Protein AF-A0A7J4IA52-F1 (afdb_monomer_lite)

Foldseek 3Di:
DDDDDPDDDPPPPDDFPQDFADPVLLVVVLVVVVVVVDDPVVSVVLSVLQVVLCVQCVSGDDPVSNVVVLVVVPVVDDLVSSLVSLVSNLVSVVSVVGPVSVVVDRDDDPDPDDPDQDPVNVVVVLVVLVPDPCVVVVVVVVVD

Sequence (144 aa):
MNSCGAEAPRAFQDCPPSVAITQQQLEEFLSLREIEGSCNDWIKGIQRYLLRYLTYVDWKADREKTIQYLTLERGKCNISTYRKKVLQIRKFLMYCGYQWVQGIKPPQEPEIIIKHISPEAIQKTLQIVSLSKESVRYNALILL

Structure (mmCIF, N/CA/C/O backbone):
data_AF-A0A7J4IA52-F1
#
_entry.id   AF-A0A7J4IA52-F1
#
loop_
_atom_site.group_PDB
_atom_site.id
_atom_site.type_symbol
_atom_site.label_atom_id
_atom_site.label_alt_id
_atom_site.label_comp_id
_atom_site.label_asym_id
_atom_site.label_entity_id
_atom_site.label_seq_id
_atom_site.pdbx_PDB_ins_code
_atom_site.Cartn_x
_atom_site.Cartn_y
_atom_site.Cartn_z
_atom_site.occupancy
_atom_site.B_iso_or_equiv
_atom_site.auth_seq_id
_atom_site.auth_comp_id
_atom_site.auth_asym_id
_atom_site.auth_atom_id
_atom_site.pdbx_PDB_model_num
ATOM 1 N N . MET A 1 1 ? 8.694 -43.225 33.820 1.00 39.25 1 MET A N 1
ATOM 2 C CA . MET A 1 1 ? 9.463 -42.280 32.989 1.00 39.25 1 MET A CA 1
ATOM 3 C C . MET A 1 1 ? 8.571 -41.805 31.849 1.00 39.25 1 MET A C 1
ATOM 5 O O . MET A 1 1 ? 8.195 -42.605 31.011 1.00 39.25 1 MET A O 1
ATOM 9 N N . ASN A 1 2 ? 8.198 -40.529 31.943 1.00 42.84 2 ASN A N 1
ATOM 10 C CA . ASN A 1 2 ? 7.726 -39.564 30.943 1.00 42.84 2 ASN A CA 1
ATOM 11 C C . ASN A 1 2 ? 6.550 -39.897 30.004 1.00 42.84 2 ASN A C 1
ATOM 13 O O . ASN A 1 2 ? 6.679 -40.548 28.974 1.00 42.84 2 ASN A O 1
ATOM 17 N N . SER A 1 3 ? 5.425 -39.272 30.359 1.00 43.06 3 SER A N 1
ATOM 18 C CA . SER A 1 3 ? 4.269 -38.908 29.543 1.00 43.06 3 SER A CA 1
ATOM 19 C C . SER A 1 3 ? 4.652 -38.093 28.300 1.00 43.06 3 SER A C 1
ATOM 21 O O . SER A 1 3 ? 5.299 -37.052 28.418 1.00 43.06 3 SER A O 1
ATOM 23 N N . CYS A 1 4 ? 4.181 -38.509 27.124 1.00 44.28 4 CYS A N 1
ATOM 24 C CA . CYS A 1 4 ? 4.207 -37.698 25.909 1.00 44.28 4 CYS A CA 1
ATOM 25 C C . CYS A 1 4 ? 2.872 -36.944 25.806 1.00 44.28 4 CYS A C 1
ATOM 27 O O . CYS A 1 4 ? 1.894 -37.446 25.255 1.00 44.28 4 CYS A O 1
ATOM 29 N N . GLY A 1 5 ? 2.806 -35.772 26.438 1.00 45.25 5 GLY A N 1
ATOM 30 C CA . GLY A 1 5 ? 1.699 -34.839 26.267 1.00 45.25 5 GLY A CA 1
ATOM 31 C C . GLY A 1 5 ? 1.852 -34.117 24.935 1.00 45.25 5 GLY A C 1
ATOM 32 O O . GLY A 1 5 ? 2.655 -33.196 24.823 1.00 45.25 5 GLY A O 1
ATOM 33 N N . ALA A 1 6 ? 1.098 -34.537 23.922 1.00 49.41 6 ALA A N 1
ATOM 34 C CA . ALA A 1 6 ? 0.892 -33.734 22.727 1.00 49.41 6 ALA A CA 1
ATOM 35 C C . ALA A 1 6 ? -0.132 -32.637 23.062 1.00 49.41 6 ALA A C 1
ATOM 37 O O . ALA A 1 6 ? -1.339 -32.839 22.933 1.00 49.41 6 ALA A O 1
ATOM 38 N N . GLU A 1 7 ? 0.341 -31.486 23.547 1.00 42.38 7 GLU A N 1
ATOM 39 C CA . GLU A 1 7 ? -0.477 -30.273 23.563 1.00 42.38 7 GLU A CA 1
ATOM 40 C C . GLU A 1 7 ? -0.779 -29.883 22.110 1.00 42.38 7 GLU A C 1
ATOM 42 O O . GLU A 1 7 ? 0.115 -29.547 21.331 1.00 42.38 7 GLU A O 1
ATOM 47 N N . ALA A 1 8 ? -2.056 -29.947 21.731 1.00 51.16 8 ALA A N 1
ATOM 48 C CA . ALA A 1 8 ? -2.539 -29.347 20.498 1.00 51.16 8 ALA A CA 1
ATOM 49 C C . ALA A 1 8 ? -2.190 -27.843 20.494 1.00 51.16 8 ALA A C 1
ATOM 51 O O . ALA A 1 8 ? -2.355 -27.188 21.530 1.00 51.16 8 ALA A O 1
ATOM 52 N N . PRO A 1 9 ? -1.740 -27.260 19.366 1.00 42.34 9 PRO A N 1
ATOM 53 C CA . PRO A 1 9 ? -1.533 -25.823 19.286 1.00 42.34 9 PRO A CA 1
ATOM 54 C C . PRO A 1 9 ? -2.866 -25.133 19.575 1.00 42.34 9 PRO A C 1
ATOM 56 O O . PRO A 1 9 ? -3.854 -25.331 18.865 1.00 42.34 9 PRO A O 1
ATOM 59 N N . ARG A 1 10 ? -2.887 -24.375 20.675 1.00 42.16 10 ARG A N 1
ATOM 60 C CA . ARG A 1 10 ? -4.046 -23.622 21.153 1.00 42.16 10 ARG A CA 1
ATOM 61 C C . ARG A 1 10 ? -4.628 -22.838 19.981 1.00 42.16 10 ARG A C 1
ATOM 63 O O . ARG A 1 10 ? -3.920 -22.065 19.339 1.00 42.16 10 ARG A O 1
ATOM 70 N N . ALA A 1 11 ? -5.909 -23.057 19.695 1.00 43.03 11 ALA A N 1
ATOM 71 C CA . ALA A 1 11 ? -6.660 -22.197 18.800 1.00 43.03 11 ALA A CA 1
ATOM 72 C C . ALA A 1 11 ? -6.566 -20.773 19.360 1.00 43.03 11 ALA A C 1
ATOM 74 O O . ALA A 1 11 ? -7.101 -20.489 20.430 1.00 43.03 11 ALA A O 1
ATOM 75 N N . PHE A 1 12 ? -5.816 -19.911 18.676 1.00 43.44 12 PHE A N 1
ATOM 76 C CA . PHE A 1 12 ? -5.674 -18.510 19.044 1.00 43.44 12 PHE A CA 1
ATOM 77 C C . PHE A 1 12 ? -7.030 -17.827 18.849 1.00 43.44 12 PHE A C 1
ATOM 79 O O . PHE A 1 12 ? -7.395 -17.410 17.750 1.00 43.44 12 PHE A O 1
ATOM 86 N N . GLN A 1 13 ? -7.808 -17.763 19.928 1.00 53.12 13 GLN A N 1
ATOM 87 C CA . GLN A 1 13 ? -8.862 -16.773 20.096 1.00 53.12 13 GLN A CA 1
ATOM 88 C C . GLN A 1 13 ? -8.196 -15.407 20.281 1.00 53.12 13 GLN A C 1
ATOM 90 O O . GLN A 1 13 ? -8.089 -14.907 21.395 1.00 53.12 13 GLN A O 1
ATOM 95 N N . ASP A 1 14 ? -7.744 -14.800 1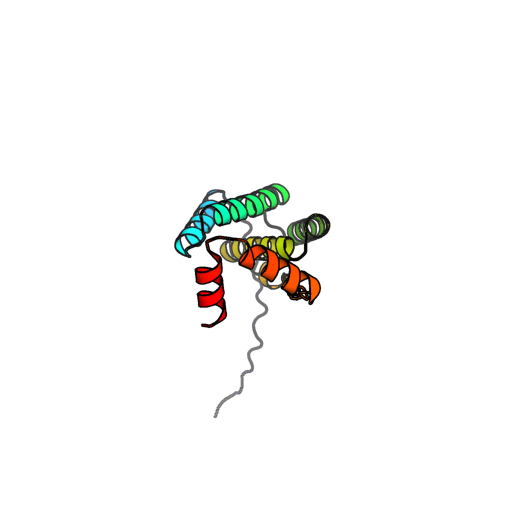9.188 1.00 47.41 14 ASP A N 1
ATOM 96 C CA . ASP A 1 14 ? -7.347 -13.396 19.203 1.00 47.41 14 ASP A CA 1
ATOM 97 C C . ASP A 1 14 ? -8.567 -12.567 18.801 1.00 47.41 14 ASP A C 1
ATOM 99 O O . ASP A 1 14 ? -8.868 -12.381 17.617 1.00 47.41 14 ASP A O 1
ATOM 103 N N . CYS A 1 15 ? -9.306 -12.087 19.805 1.00 44.44 15 CYS A N 1
ATOM 104 C CA . CYS A 1 15 ? -10.215 -10.963 19.609 1.00 44.44 15 CYS A CA 1
ATOM 105 C C . CYS A 1 15 ? -9.428 -9.836 18.918 1.00 44.44 15 CYS A C 1
ATOM 107 O O . CYS A 1 15 ? -8.361 -9.458 19.410 1.00 44.44 15 CYS A O 1
ATOM 109 N N . PRO A 1 16 ? -9.905 -9.298 17.782 1.00 56.59 16 PRO A N 1
ATOM 110 C CA . PRO A 1 16 ? -9.202 -8.220 17.104 1.00 56.59 16 PRO A CA 1
ATOM 111 C C . PRO A 1 16 ? -9.127 -6.999 18.031 1.00 56.59 16 PRO A C 1
ATOM 113 O O . PRO A 1 16 ? -10.055 -6.779 18.817 1.00 56.59 16 PRO A O 1
ATOM 116 N N . PRO A 1 17 ? -8.072 -6.169 17.940 1.00 56.50 17 PRO A N 1
ATOM 117 C CA . PRO A 1 17 ? -8.079 -4.881 18.614 1.00 56.50 17 PRO A CA 1
ATOM 118 C C . PRO A 1 17 ? -9.301 -4.102 18.111 1.00 56.50 17 PRO A C 1
ATOM 120 O O . PRO A 1 17 ? -9.375 -3.728 16.942 1.00 56.50 17 PRO A O 1
ATOM 123 N N . SER A 1 18 ? -10.286 -3.873 18.985 1.00 55.22 18 SER A N 1
ATOM 124 C CA . SER A 1 18 ? -11.517 -3.132 18.657 1.00 55.22 18 SER A CA 1
ATOM 125 C C . SER A 1 18 ? -11.268 -1.619 18.512 1.00 55.22 18 SER A C 1
ATOM 127 O O . SER A 1 18 ? -12.206 -0.818 18.468 1.00 55.22 18 SER A O 1
ATOM 129 N N . VAL A 1 19 ? -10.000 -1.216 18.489 1.00 74.44 19 VAL A N 1
ATOM 130 C CA . VAL A 1 19 ? -9.557 0.169 18.510 1.00 74.44 19 VAL A CA 1
ATOM 131 C C . VAL A 1 19 ? -9.486 0.669 17.073 1.00 74.44 19 VAL A C 1
ATOM 133 O O . VAL A 1 19 ? -8.961 -0.005 16.188 1.00 74.44 19 VAL A O 1
ATOM 136 N N . ALA A 1 20 ? -10.060 1.848 16.837 1.00 86.81 20 ALA A N 1
ATOM 137 C CA . ALA A 1 20 ? -9.919 2.533 15.562 1.00 86.81 20 ALA A CA 1
ATOM 138 C C . ALA A 1 20 ? -8.436 2.825 15.296 1.00 86.81 20 ALA A C 1
ATOM 140 O O . ALA A 1 20 ? -7.700 3.207 16.206 1.00 86.81 20 ALA A O 1
ATOM 141 N N . ILE A 1 21 ? -8.016 2.662 14.046 1.00 92.81 21 ILE A N 1
ATOM 142 C CA . ILE A 1 21 ? -6.673 3.037 13.615 1.00 92.81 21 ILE A CA 1
ATOM 143 C C . ILE A 1 21 ? -6.557 4.557 13.737 1.00 92.81 21 ILE A C 1
ATOM 145 O O . ILE A 1 21 ? -7.475 5.282 13.351 1.00 92.81 21 ILE A O 1
ATOM 149 N N . THR A 1 22 ? -5.442 5.048 14.268 1.00 94.19 22 T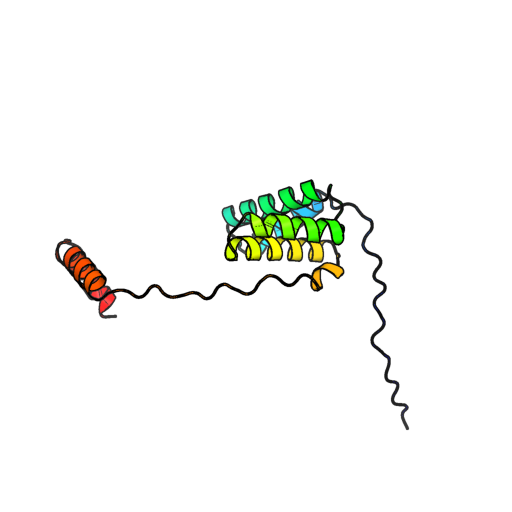HR A N 1
ATOM 150 C CA . THR A 1 22 ? -5.210 6.487 14.439 1.00 94.19 22 THR A CA 1
ATOM 151 C C . THR A 1 22 ? -4.267 7.040 13.375 1.00 94.19 22 THR A C 1
ATOM 153 O O . THR A 1 22 ? -3.448 6.324 12.796 1.00 94.19 22 THR A O 1
ATOM 156 N N . GLN A 1 23 ? -4.353 8.351 13.142 1.00 94.19 23 GLN A N 1
ATOM 157 C CA . GLN A 1 23 ? -3.406 9.075 12.290 1.00 94.19 23 GLN A CA 1
ATOM 158 C C . GLN A 1 23 ? -1.961 8.916 12.795 1.00 94.19 23 GLN A C 1
ATOM 160 O O . GLN A 1 23 ? -1.050 8.718 11.998 1.00 94.19 23 GLN A O 1
ATOM 165 N N . GLN A 1 24 ? -1.767 8.907 14.116 1.00 94.81 24 GLN A N 1
ATOM 166 C CA . GLN A 1 24 ? -0.461 8.699 14.737 1.00 94.81 24 GLN A CA 1
ATOM 167 C C . GLN A 1 24 ? 0.141 7.333 14.372 1.00 94.81 24 GLN A C 1
ATOM 169 O O . GLN A 1 24 ? 1.304 7.267 13.992 1.00 94.81 24 GLN A O 1
ATOM 174 N N . GLN A 1 25 ? -0.646 6.250 14.395 1.00 94.81 25 GLN A N 1
ATOM 175 C CA . GLN A 1 25 ? -0.157 4.922 13.993 1.00 94.81 25 GLN A CA 1
ATOM 176 C C . GLN A 1 25 ? 0.293 4.885 12.526 1.00 94.81 25 GLN A C 1
ATOM 178 O O . GLN A 1 25 ? 1.240 4.178 12.180 1.00 94.81 25 GLN A O 1
ATOM 183 N N . LEU A 1 26 ? -0.386 5.632 11.648 1.00 96.25 26 LEU A N 1
ATOM 184 C CA . LEU A 1 26 ? 0.028 5.775 10.254 1.00 96.25 26 LEU A CA 1
ATOM 185 C C . LEU A 1 26 ? 1.364 6.519 10.145 1.00 96.25 26 LEU A C 1
ATOM 187 O O . LEU A 1 26 ? 2.240 6.075 9.406 1.00 96.25 26 LEU A O 1
ATOM 191 N N . GLU A 1 27 ? 1.525 7.625 10.866 1.00 96.38 27 GLU A N 1
ATOM 192 C CA . GLU A 1 27 ? 2.757 8.421 10.868 1.00 96.38 27 GLU A CA 1
ATOM 193 C C . GLU A 1 27 ? 3.941 7.629 11.423 1.00 96.38 27 GLU A C 1
ATOM 195 O O . GLU A 1 27 ? 4.967 7.527 10.752 1.00 96.38 27 GLU A O 1
ATOM 200 N N . GLU A 1 28 ? 3.767 6.963 12.567 1.00 96.31 28 GLU A N 1
ATOM 201 C CA . GLU A 1 28 ? 4.781 6.087 13.162 1.00 96.31 28 GLU A CA 1
ATOM 202 C C . GLU A 1 28 ? 5.200 4.975 12.191 1.00 96.31 28 GLU A C 1
ATOM 204 O O . GLU A 1 28 ? 6.392 4.730 11.985 1.00 96.31 28 GLU A O 1
ATOM 209 N N . PHE A 1 29 ? 4.238 4.340 11.513 1.00 96.00 29 PHE A N 1
ATOM 210 C CA . PHE A 1 29 ? 4.544 3.335 10.497 1.00 96.00 29 PHE A CA 1
ATOM 211 C C . PHE A 1 29 ? 5.339 3.905 9.314 1.00 96.00 29 PHE A C 1
ATOM 213 O O . PHE A 1 29 ? 6.235 3.233 8.797 1.00 96.00 29 PHE A O 1
ATOM 220 N N . LEU A 1 30 ? 5.019 5.117 8.853 1.00 95.62 30 LEU A N 1
ATOM 221 C CA . LEU A 1 30 ? 5.737 5.757 7.749 1.00 95.62 30 LEU A CA 1
ATOM 222 C C . LEU A 1 30 ? 7.166 6.135 8.155 1.00 95.62 30 LEU A C 1
ATOM 224 O O . LEU A 1 30 ? 8.083 5.882 7.374 1.00 95.62 30 LEU A O 1
ATOM 228 N N . SER A 1 31 ? 7.375 6.624 9.380 1.00 94.56 31 SER A N 1
ATOM 229 C CA . SER A 1 31 ? 8.714 6.882 9.927 1.00 94.56 31 SER A CA 1
ATOM 230 C C . SER A 1 31 ? 9.558 5.608 10.009 1.00 94.56 31 SER A C 1
ATOM 232 O O . SER A 1 31 ? 10.735 5.622 9.654 1.00 94.56 31 SER A O 1
ATOM 234 N N . LEU A 1 32 ? 8.962 4.467 10.378 1.00 93.75 32 LEU A N 1
ATOM 235 C CA . LEU A 1 32 ? 9.669 3.180 10.336 1.00 93.75 32 LEU A CA 1
ATOM 236 C C . LEU A 1 32 ? 10.125 2.819 8.913 1.00 93.75 32 LEU A C 1
ATOM 238 O O . LEU A 1 32 ? 11.229 2.313 8.730 1.00 93.75 32 LEU A O 1
ATOM 242 N N . ARG A 1 33 ? 9.309 3.104 7.889 1.00 91.62 33 ARG A N 1
ATOM 243 C CA . ARG A 1 33 ? 9.679 2.855 6.480 1.00 91.62 33 ARG A CA 1
ATOM 244 C C . ARG A 1 33 ? 10.779 3.781 5.979 1.00 91.62 33 ARG A C 1
ATOM 246 O O . ARG A 1 33 ? 11.558 3.370 5.120 1.00 91.62 33 ARG A O 1
ATOM 253 N N . GLU A 1 34 ? 10.835 4.997 6.501 1.00 91.81 34 GLU A N 1
ATOM 254 C CA . GLU A 1 34 ? 11.911 5.946 6.227 1.00 91.81 34 GLU A CA 1
ATOM 255 C C . GLU A 1 34 ? 13.252 5.435 6.763 1.00 91.81 34 GLU A C 1
ATOM 257 O O . GLU A 1 34 ? 14.232 5.385 6.021 1.00 91.81 34 GLU A O 1
ATOM 262 N N . ILE A 1 35 ? 13.268 4.932 8.001 1.00 91.88 35 ILE A N 1
ATOM 263 C CA . ILE A 1 35 ? 14.468 4.360 8.638 1.00 91.88 35 ILE A CA 1
ATOM 264 C C . ILE A 1 35 ? 14.974 3.112 7.897 1.00 91.88 35 ILE A C 1
ATOM 266 O O . ILE A 1 35 ? 16.179 2.892 7.808 1.00 91.88 35 ILE A O 1
ATOM 270 N N . GLU A 1 36 ? 14.080 2.314 7.305 1.00 89.62 36 GLU A N 1
ATOM 271 C CA . GLU A 1 36 ? 14.445 1.162 6.463 1.00 89.62 36 GLU A CA 1
ATOM 272 C C . GLU A 1 36 ? 15.165 1.550 5.148 1.00 89.62 36 GLU A C 1
ATOM 274 O O . GLU A 1 36 ? 15.539 0.668 4.373 1.00 89.62 36 GLU A O 1
ATOM 279 N N . GLY A 1 37 ? 15.354 2.845 4.866 1.00 85.38 37 GLY A N 1
ATOM 280 C CA . GLY A 1 37 ? 16.069 3.331 3.683 1.00 85.38 37 GLY A CA 1
ATOM 281 C C . GLY A 1 37 ? 15.201 3.431 2.427 1.00 85.38 37 GLY A C 1
ATOM 282 O O . GLY A 1 37 ? 15.715 3.438 1.307 1.00 85.38 37 GLY A O 1
ATOM 283 N N . SER A 1 38 ? 13.876 3.498 2.582 1.00 86.62 38 SER A N 1
ATOM 284 C CA . SER A 1 38 ? 12.976 3.764 1.456 1.00 86.62 38 SER A CA 1
ATOM 285 C C . SER A 1 38 ? 13.146 5.194 0.944 1.00 86.62 38 SER A C 1
ATOM 287 O O . SER A 1 38 ? 13.234 6.130 1.729 1.00 86.62 38 SER A O 1
ATOM 289 N N . CYS A 1 39 ? 13.116 5.400 -0.376 1.00 90.81 39 CYS A N 1
ATOM 290 C CA . CYS A 1 39 ? 13.135 6.758 -0.920 1.00 90.81 39 CYS A CA 1
ATOM 291 C C . CYS A 1 39 ? 11.827 7.516 -0.615 1.00 90.81 39 CYS A C 1
ATOM 293 O O . CYS A 1 39 ? 10.742 6.928 -0.565 1.00 90.81 39 CYS A O 1
ATOM 295 N N . ASN A 1 40 ? 11.912 8.842 -0.483 1.00 91.88 40 ASN A N 1
ATOM 296 C CA . ASN A 1 40 ? 10.777 9.697 -0.107 1.00 91.88 40 ASN A CA 1
ATOM 297 C C . ASN A 1 40 ? 9.567 9.558 -1.042 1.00 91.88 40 ASN A C 1
ATOM 299 O O . ASN A 1 40 ? 8.421 9.559 -0.591 1.00 91.88 40 ASN A O 1
ATOM 303 N N . ASP A 1 41 ? 9.798 9.395 -2.345 1.00 94.00 41 ASP A N 1
ATOM 304 C CA . ASP A 1 41 ? 8.715 9.208 -3.316 1.00 94.00 41 ASP A CA 1
ATOM 305 C C . ASP A 1 41 ? 7.978 7.885 -3.113 1.00 94.00 41 ASP A C 1
ATOM 307 O O . ASP A 1 41 ? 6.753 7.808 -3.270 1.00 94.00 41 ASP A O 1
ATOM 311 N N . TRP A 1 42 ? 8.707 6.844 -2.707 1.00 93.62 42 TRP A N 1
ATOM 312 C CA . TRP A 1 42 ? 8.110 5.566 -2.362 1.00 93.62 42 TRP A CA 1
ATOM 313 C C . TRP A 1 42 ? 7.274 5.668 -1.086 1.00 93.62 42 TRP A C 1
ATOM 315 O O . TRP A 1 42 ? 6.137 5.193 -1.079 1.00 93.62 42 TRP A O 1
ATOM 325 N N . ILE A 1 43 ? 7.765 6.367 -0.060 1.00 95.44 43 ILE A N 1
ATOM 326 C CA . ILE A 1 43 ? 7.027 6.615 1.191 1.00 95.44 43 ILE A CA 1
ATOM 327 C C . ILE A 1 43 ? 5.729 7.380 0.913 1.00 95.44 43 ILE A C 1
ATOM 329 O O . ILE A 1 43 ? 4.657 6.948 1.339 1.00 95.44 43 ILE A O 1
ATOM 333 N N . LYS A 1 44 ? 5.776 8.441 0.098 1.00 95.75 44 LYS A N 1
ATOM 334 C CA . LYS A 1 44 ? 4.572 9.162 -0.364 1.00 95.75 44 LYS A CA 1
ATOM 335 C C . LYS A 1 44 ? 3.611 8.252 -1.135 1.00 95.75 44 LYS A C 1
ATOM 337 O O . LYS A 1 44 ? 2.391 8.410 -1.070 1.00 95.75 44 LYS A O 1
ATOM 342 N N . GLY A 1 45 ? 4.139 7.299 -1.902 1.00 95.50 45 GLY A N 1
ATOM 343 C CA . GLY A 1 45 ? 3.353 6.249 -2.551 1.00 95.50 45 GLY A CA 1
ATOM 344 C C . GLY A 1 45 ? 2.624 5.363 -1.540 1.00 95.50 45 GLY A C 1
ATOM 345 O O . GLY A 1 45 ? 1.409 5.188 -1.650 1.00 95.50 45 GLY A O 1
ATOM 346 N N . ILE A 1 46 ? 3.345 4.861 -0.535 1.00 96.12 46 ILE A N 1
ATOM 347 C CA . ILE A 1 46 ? 2.794 4.047 0.557 1.00 96.12 46 ILE A CA 1
ATOM 348 C C . ILE A 1 46 ? 1.706 4.820 1.302 1.00 96.12 46 ILE A C 1
ATOM 350 O O . ILE A 1 46 ? 0.596 4.309 1.440 1.00 96.12 46 ILE A O 1
ATOM 354 N N . GLN A 1 47 ? 1.984 6.059 1.712 1.00 97.38 47 GLN A N 1
ATOM 355 C CA . GLN A 1 47 ? 1.026 6.916 2.409 1.00 97.38 47 GLN A CA 1
ATOM 356 C C . GLN A 1 47 ? -0.272 7.067 1.611 1.00 97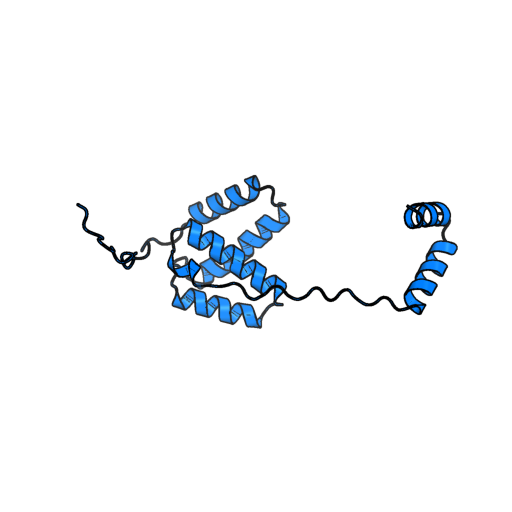.38 47 GLN A C 1
ATOM 358 O O . GLN A 1 47 ? -1.354 6.872 2.157 1.00 97.38 47 GLN A O 1
ATOM 363 N N . ARG A 1 48 ? -0.189 7.331 0.299 1.00 96.88 48 ARG A N 1
ATOM 364 C CA . ARG A 1 48 ? -1.380 7.413 -0.565 1.00 96.88 48 ARG A CA 1
ATOM 365 C C . ARG A 1 48 ? -2.159 6.100 -0.620 1.00 96.88 48 ARG A C 1
ATOM 367 O O . ARG A 1 48 ? -3.389 6.128 -0.616 1.00 96.88 48 ARG A O 1
ATOM 374 N N . TYR A 1 49 ? -1.476 4.956 -0.684 1.00 96.12 49 TYR A N 1
ATOM 375 C CA . TYR A 1 49 ? -2.141 3.649 -0.679 1.00 96.12 49 TYR A CA 1
ATOM 376 C C . TYR A 1 49 ? -2.863 3.379 0.640 1.00 96.12 49 TYR A C 1
ATOM 378 O O . TYR A 1 49 ? -4.005 2.918 0.615 1.00 96.12 49 TYR A O 1
ATOM 386 N N . LEU A 1 50 ? -2.210 3.683 1.764 1.00 97.69 50 LEU A N 1
ATOM 387 C CA . LEU A 1 50 ? -2.752 3.468 3.101 1.00 97.69 50 LEU A CA 1
ATOM 388 C C . LEU A 1 50 ? -3.896 4.427 3.409 1.00 97.69 50 LEU A C 1
ATOM 390 O O . LEU A 1 50 ? -4.941 3.960 3.838 1.00 97.69 50 LEU A O 1
ATOM 394 N N . LEU A 1 51 ? -3.762 5.723 3.115 1.00 97.81 51 LEU A N 1
ATOM 395 C CA . LEU A 1 51 ? -4.843 6.694 3.311 1.00 97.81 51 LEU A CA 1
ATOM 396 C C . LEU A 1 51 ? -6.087 6.308 2.517 1.00 97.81 51 LEU A C 1
ATOM 398 O O . LEU A 1 51 ? -7.173 6.253 3.074 1.00 97.81 51 LEU A O 1
ATOM 402 N N . ARG A 1 52 ? -5.936 5.955 1.236 1.00 97.25 52 ARG A N 1
ATOM 403 C CA . ARG A 1 52 ? -7.077 5.547 0.407 1.00 97.25 52 ARG A CA 1
ATOM 404 C C . ARG A 1 52 ? -7.776 4.297 0.944 1.00 97.25 52 ARG A C 1
ATOM 406 O O . ARG A 1 52 ? -8.998 4.206 0.872 1.00 97.25 52 ARG A O 1
ATOM 413 N N . TYR A 1 53 ? -7.006 3.352 1.478 1.00 97.62 53 TYR A N 1
ATOM 414 C CA . TYR A 1 53 ? -7.542 2.181 2.162 1.00 97.62 53 TYR A CA 1
ATOM 415 C C . TYR A 1 53 ? -8.250 2.561 3.473 1.00 97.62 53 TYR A C 1
ATOM 417 O O . TYR A 1 53 ? -9.386 2.151 3.687 1.00 97.62 53 TYR A O 1
ATOM 425 N N . LEU A 1 54 ? -7.617 3.372 4.322 1.00 96.81 54 LEU A N 1
ATOM 426 C CA . LEU A 1 54 ? -8.145 3.791 5.621 1.00 96.81 54 LEU A CA 1
ATOM 427 C C . LEU A 1 54 ? -9.421 4.613 5.489 1.00 96.81 54 LEU A C 1
ATOM 429 O O . LEU A 1 54 ? -10.368 4.374 6.229 1.00 96.81 54 LEU A O 1
ATOM 433 N N . THR A 1 55 ? -9.489 5.503 4.500 1.00 97.12 55 THR A N 1
ATOM 434 C CA . THR A 1 55 ? -10.719 6.214 4.145 1.00 97.12 55 THR A CA 1
ATOM 435 C C . THR A 1 55 ? -11.826 5.246 3.730 1.00 97.12 55 THR A C 1
ATOM 437 O O . THR A 1 55 ? -12.968 5.454 4.107 1.00 97.12 55 THR A O 1
ATOM 440 N N . TYR A 1 56 ? -11.512 4.177 2.992 1.00 97.25 56 TYR A N 1
ATOM 441 C CA . TYR A 1 56 ? -12.518 3.192 2.581 1.00 97.25 56 TYR A CA 1
ATOM 442 C C . TYR A 1 56 ? -13.062 2.363 3.754 1.00 97.25 56 TYR A C 1
ATOM 444 O O . TYR A 1 56 ? -14.238 2.011 3.767 1.00 97.25 56 TYR A O 1
ATOM 452 N N . VAL A 1 57 ? -12.217 2.032 4.735 1.00 95.56 57 VAL A N 1
ATOM 453 C CA . VAL A 1 57 ? -12.628 1.269 5.927 1.00 95.56 57 VAL A CA 1
ATOM 454 C C . VAL A 1 57 ? -13.039 2.161 7.101 1.00 95.56 57 VAL A C 1
ATOM 456 O O . VAL A 1 57 ? -13.183 1.667 8.215 1.00 95.56 57 VAL A O 1
ATOM 459 N N . ASP A 1 58 ? -13.220 3.466 6.883 1.00 95.69 58 ASP A N 1
ATOM 460 C CA . ASP A 1 58 ? -13.576 4.445 7.920 1.00 95.69 58 ASP A CA 1
ATOM 461 C C . ASP A 1 58 ? -12.642 4.395 9.143 1.00 95.69 58 ASP A C 1
ATOM 463 O O . ASP A 1 58 ? -13.084 4.460 10.291 1.00 95.69 58 ASP A O 1
ATOM 467 N N . TRP A 1 59 ? -11.340 4.204 8.899 1.00 95.00 59 TRP A N 1
ATOM 468 C CA . TRP A 1 59 ? -10.303 4.031 9.927 1.00 95.00 59 TRP A CA 1
ATOM 469 C C . TRP A 1 59 ? -10.547 2.861 10.898 1.00 95.00 59 TRP A C 1
ATOM 471 O O . TRP A 1 59 ? -9.892 2.746 11.932 1.00 95.00 59 TRP A O 1
ATOM 481 N N . LYS A 1 60 ? -11.453 1.942 10.558 1.00 94.25 60 LYS A N 1
ATOM 482 C CA . LYS A 1 60 ? -11.765 0.739 11.333 1.00 94.25 60 LYS A CA 1
ATOM 483 C C . LYS A 1 60 ? -11.565 -0.479 10.447 1.00 94.25 60 LYS A C 1
ATOM 485 O O . LYS A 1 60 ? -12.439 -0.850 9.667 1.00 94.25 60 LYS A O 1
ATOM 490 N N . ALA A 1 61 ? -10.384 -1.086 10.544 1.00 92.00 61 ALA A N 1
ATOM 491 C CA . ALA A 1 61 ? -10.057 -2.245 9.728 1.00 92.00 61 ALA A CA 1
ATOM 492 C C . ALA A 1 61 ? -10.930 -3.442 10.118 1.00 92.00 61 ALA A C 1
ATOM 494 O O . ALA A 1 61 ? -10.790 -4.019 11.195 1.00 92.00 61 ALA A O 1
ATOM 495 N N . ASP A 1 62 ? -11.805 -3.813 9.196 1.00 92.56 62 ASP A N 1
ATOM 496 C CA . ASP A 1 62 ? -12.631 -5.004 9.260 1.00 92.56 62 ASP A CA 1
ATOM 497 C C . ASP A 1 62 ? -12.239 -5.952 8.126 1.00 92.56 62 ASP A C 1
ATOM 499 O O . ASP A 1 62 ? -11.984 -5.520 7.000 1.00 92.56 62 ASP A O 1
ATOM 503 N N . ARG A 1 63 ? -12.214 -7.254 8.414 1.00 92.94 63 ARG A N 1
ATOM 504 C CA . ARG A 1 63 ? -11.756 -8.270 7.463 1.00 92.94 63 ARG A CA 1
ATOM 505 C C . ARG A 1 63 ? -12.578 -8.252 6.175 1.00 92.94 63 ARG A C 1
ATOM 507 O O . ARG A 1 63 ? -11.999 -8.353 5.092 1.00 92.94 63 ARG A O 1
ATOM 514 N N . GLU A 1 64 ? -13.898 -8.140 6.273 1.00 94.31 64 GLU A N 1
ATOM 515 C CA . GLU A 1 64 ? -14.792 -8.185 5.117 1.00 94.31 64 GLU A CA 1
ATOM 516 C C . GLU A 1 64 ? -14.639 -6.923 4.274 1.00 94.31 64 GLU A C 1
ATOM 518 O O . GLU A 1 64 ? -14.403 -7.023 3.065 1.00 94.31 64 GLU A O 1
ATOM 523 N N . LYS A 1 65 ? -14.646 -5.744 4.910 1.00 95.44 65 LYS A N 1
ATOM 524 C CA . LYS A 1 65 ? -14.372 -4.475 4.217 1.00 95.44 65 LYS A CA 1
ATOM 525 C C . LYS A 1 65 ? -12.994 -4.478 3.550 1.00 95.44 65 LYS A C 1
ATOM 527 O O . LYS A 1 65 ? -12.861 -4.036 2.409 1.00 95.44 65 LYS A O 1
ATOM 532 N N . THR A 1 66 ? -11.961 -5.013 4.202 1.00 96.12 66 THR A N 1
ATOM 533 C CA . THR A 1 66 ? -10.624 -5.120 3.603 1.00 96.12 66 THR A CA 1
ATOM 534 C C . THR A 1 66 ? -10.632 -6.029 2.375 1.00 96.12 66 THR A C 1
ATOM 536 O O . THR A 1 66 ? -10.059 -5.666 1.348 1.00 96.12 66 THR A O 1
ATOM 539 N N . ILE A 1 67 ? -11.300 -7.184 2.430 1.00 95.38 67 ILE A N 1
ATOM 540 C CA . ILE A 1 67 ? -11.416 -8.091 1.275 1.00 95.38 67 ILE A CA 1
ATOM 541 C C . ILE A 1 67 ? -12.162 -7.412 0.119 1.00 95.38 67 ILE A C 1
ATOM 543 O O . ILE A 1 67 ? -11.725 -7.505 -1.034 1.00 95.38 67 ILE A O 1
ATOM 547 N N . GLN A 1 68 ? -13.242 -6.687 0.414 1.00 96.62 68 GLN A N 1
ATOM 548 C CA . GLN A 1 68 ? -13.988 -5.918 -0.585 1.00 96.62 68 GLN A CA 1
ATOM 549 C C . GLN A 1 68 ? -13.104 -4.845 -1.236 1.00 96.62 68 GLN A C 1
ATOM 551 O O . GLN A 1 68 ? -13.015 -4.787 -2.464 1.00 96.62 68 GLN A O 1
ATOM 556 N N . TYR A 1 69 ? -12.365 -4.067 -0.438 1.00 97.19 69 TYR A N 1
ATOM 557 C CA . TYR A 1 69 ? -11.426 -3.063 -0.944 1.00 97.19 69 TYR A CA 1
ATOM 558 C C . TYR A 1 69 ? -10.378 -3.664 -1.883 1.00 97.19 69 TYR A C 1
ATOM 560 O O . TYR A 1 69 ? -10.151 -3.158 -2.985 1.00 97.19 69 TYR A O 1
ATOM 568 N N . LEU A 1 70 ? -9.738 -4.759 -1.465 1.00 95.75 70 LEU A N 1
ATOM 569 C CA . LEU A 1 70 ? -8.702 -5.415 -2.260 1.00 95.75 70 LEU A CA 1
ATOM 570 C C . LEU A 1 70 ? -9.268 -5.966 -3.576 1.00 95.75 70 LEU A C 1
ATOM 572 O O . LEU A 1 70 ? -8.627 -5.844 -4.620 1.00 95.75 70 LEU A O 1
ATOM 576 N N . THR A 1 71 ? -10.493 -6.493 -3.552 1.00 94.88 71 THR A N 1
ATOM 577 C CA . THR A 1 71 ? -11.197 -6.953 -4.758 1.00 94.88 71 THR A CA 1
ATOM 578 C C . THR A 1 71 ? -11.453 -5.800 -5.731 1.00 94.88 71 THR A C 1
ATOM 580 O O . THR A 1 71 ? -11.174 -5.929 -6.924 1.00 94.88 71 THR A O 1
ATOM 583 N N . LEU A 1 72 ? -11.893 -4.642 -5.227 1.00 95.75 72 LEU A N 1
ATOM 584 C CA . LEU A 1 72 ? -12.095 -3.438 -6.039 1.00 95.75 72 LEU A CA 1
ATOM 585 C C . LEU A 1 72 ? -10.783 -2.907 -6.629 1.00 95.75 72 LEU A C 1
ATOM 587 O O . LEU A 1 72 ? -10.741 -2.507 -7.792 1.00 95.75 72 LEU A O 1
ATOM 591 N N . GLU A 1 73 ? -9.700 -2.894 -5.850 1.00 94.69 73 GLU A N 1
ATOM 592 C CA . GLU A 1 73 ? -8.397 -2.420 -6.326 1.00 94.69 73 GLU A CA 1
ATOM 593 C C . GLU A 1 73 ? -7.777 -3.342 -7.375 1.00 94.69 73 GLU A C 1
ATOM 595 O O . GLU A 1 73 ? -7.111 -2.851 -8.293 1.00 94.69 73 GLU A O 1
ATOM 600 N N . ARG A 1 74 ? -8.026 -4.654 -7.287 1.00 92.62 74 ARG A N 1
ATOM 601 C CA . ARG A 1 74 ? -7.566 -5.626 -8.287 1.00 92.62 74 ARG A CA 1
ATOM 602 C C . ARG A 1 74 ? -8.093 -5.300 -9.687 1.00 92.62 74 ARG A C 1
ATOM 604 O O . ARG A 1 74 ? -7.353 -5.458 -10.649 1.00 92.62 74 ARG A O 1
ATOM 611 N N . GLY A 1 75 ? -9.328 -4.810 -9.804 1.00 91.62 75 GLY A N 1
ATOM 612 C CA . GLY A 1 75 ? -9.920 -4.415 -11.088 1.00 91.62 75 GLY A CA 1
ATOM 613 C C . GLY A 1 75 ? -9.376 -3.103 -11.671 1.00 91.62 75 GLY A C 1
ATOM 614 O O . GLY A 1 75 ? -9.633 -2.802 -12.831 1.00 91.62 75 GLY A O 1
ATOM 615 N N . LYS A 1 76 ? -8.631 -2.311 -10.887 1.00 92.62 76 LYS A N 1
ATOM 616 C CA . LYS A 1 76 ? -8.210 -0.946 -11.260 1.00 92.62 76 LYS A CA 1
ATOM 617 C C . LYS A 1 76 ? -6.738 -0.814 -11.626 1.00 92.62 76 LYS A C 1
ATOM 619 O O . LYS A 1 76 ? -6.336 0.223 -12.145 1.00 92.62 76 LYS A O 1
ATOM 624 N N . CYS A 1 77 ? -5.899 -1.789 -11.286 1.00 89.38 77 CYS A N 1
ATOM 625 C CA . CYS A 1 77 ? -4.460 -1.666 -11.486 1.00 89.38 77 CYS A CA 1
ATOM 626 C C . CYS A 1 77 ? -3.813 -2.969 -11.946 1.00 89.38 77 CYS A C 1
ATOM 628 O O . CYS A 1 77 ? -4.339 -4.057 -11.734 1.00 89.38 77 CYS A O 1
ATOM 630 N N . ASN A 1 78 ? -2.649 -2.843 -12.587 1.00 91.19 78 ASN A N 1
ATOM 631 C CA . ASN A 1 78 ? -1.868 -3.998 -13.015 1.00 91.19 78 ASN A CA 1
ATOM 632 C C . ASN A 1 78 ? -1.406 -4.846 -11.816 1.00 91.19 78 ASN A C 1
ATOM 634 O O . ASN A 1 78 ? -1.328 -4.370 -10.679 1.00 91.19 78 ASN A O 1
ATOM 638 N N . ILE A 1 79 ? -1.052 -6.104 -12.085 1.00 92.56 79 ILE A N 1
ATOM 639 C CA . ILE A 1 79 ? -0.729 -7.088 -11.045 1.00 92.56 79 ILE A CA 1
ATOM 640 C C . ILE A 1 79 ? 0.439 -6.655 -10.146 1.00 92.56 79 ILE A C 1
ATOM 642 O O . ILE A 1 79 ? 0.380 -6.852 -8.935 1.00 92.56 79 ILE A O 1
ATOM 646 N N . SER A 1 80 ? 1.458 -5.992 -10.704 1.00 91.38 80 SER A N 1
ATOM 647 C CA . SER A 1 80 ? 2.617 -5.495 -9.947 1.00 91.38 80 SER A CA 1
ATOM 648 C C . SER A 1 80 ? 2.219 -4.386 -8.967 1.00 91.38 80 SER A C 1
ATOM 650 O O . SER A 1 80 ? 2.556 -4.428 -7.783 1.00 91.38 80 SER A O 1
ATOM 652 N N . THR A 1 81 ? 1.431 -3.417 -9.434 1.00 92.50 81 THR A N 1
ATOM 653 C CA . THR A 1 81 ? 0.903 -2.321 -8.610 1.00 92.50 81 THR A CA 1
ATOM 654 C C . THR A 1 81 ? -0.035 -2.851 -7.536 1.00 92.50 81 THR A C 1
ATOM 656 O O . THR A 1 81 ? 0.078 -2.463 -6.373 1.00 92.50 81 THR A O 1
ATOM 659 N N . TYR A 1 82 ? -0.931 -3.767 -7.904 1.00 95.19 82 TYR A N 1
ATOM 660 C CA . TYR A 1 82 ? -1.846 -4.405 -6.968 1.00 95.19 82 TYR A CA 1
ATOM 661 C C . TYR A 1 82 ? -1.083 -5.165 -5.875 1.00 95.19 82 TYR A C 1
ATOM 663 O O . TYR A 1 82 ? -1.325 -4.946 -4.689 1.00 95.19 82 TYR A O 1
ATOM 671 N N . ARG A 1 83 ? -0.084 -5.975 -6.253 1.00 94.44 83 ARG A N 1
ATOM 672 C CA . ARG A 1 83 ? 0.788 -6.703 -5.318 1.00 94.44 83 ARG A CA 1
ATOM 673 C C . ARG A 1 83 ? 1.469 -5.760 -4.330 1.00 94.44 83 ARG A C 1
ATOM 675 O O . ARG A 1 83 ? 1.428 -6.009 -3.127 1.00 94.44 83 ARG A O 1
ATOM 682 N N . LYS A 1 84 ? 2.038 -4.654 -4.822 1.00 93.94 84 LYS A N 1
ATOM 683 C CA . LYS A 1 84 ? 2.653 -3.614 -3.984 1.00 93.94 84 LYS A CA 1
ATOM 684 C C . LYS A 1 84 ? 1.656 -3.042 -2.975 1.00 93.94 84 LYS A C 1
ATOM 686 O O . LYS A 1 84 ? 1.970 -2.998 -1.791 1.00 93.94 84 LYS A O 1
ATOM 691 N N . LYS A 1 85 ? 0.450 -2.666 -3.410 1.00 95.50 85 LYS A N 1
ATOM 692 C CA . LYS A 1 85 ? -0.604 -2.151 -2.516 1.00 95.50 85 LYS A CA 1
ATOM 693 C C . LYS A 1 85 ? -0.981 -3.160 -1.430 1.00 95.50 85 LYS A C 1
ATOM 695 O O . LYS A 1 85 ? -0.968 -2.809 -0.254 1.00 95.50 85 LYS A O 1
ATOM 700 N N . VAL A 1 86 ? -1.254 -4.410 -1.815 1.00 96.19 86 VAL A N 1
ATOM 701 C CA . VAL A 1 86 ? -1.614 -5.495 -0.883 1.00 96.19 86 VAL A CA 1
ATOM 702 C C . VAL A 1 86 ? -0.525 -5.691 0.169 1.00 96.19 86 VAL A C 1
ATOM 704 O O . VAL A 1 86 ? -0.834 -5.783 1.353 1.00 96.19 86 VAL A O 1
ATOM 707 N N . LEU A 1 87 ? 0.747 -5.715 -0.240 1.00 95.38 87 LEU A N 1
ATOM 708 C CA . LEU A 1 87 ? 1.876 -5.877 0.678 1.00 95.38 87 LEU A CA 1
ATOM 709 C C . LEU A 1 87 ? 1.953 -4.752 1.711 1.00 95.38 87 LEU A C 1
ATOM 711 O O . LEU A 1 87 ? 2.175 -5.030 2.887 1.00 95.38 87 LEU A O 1
ATOM 715 N N . GLN A 1 88 ? 1.765 -3.500 1.291 1.00 95.88 88 GLN A N 1
ATOM 716 C CA . GLN A 1 88 ? 1.850 -2.356 2.201 1.00 95.88 88 GLN A CA 1
ATOM 717 C C . GLN A 1 88 ? 0.678 -2.318 3.180 1.00 95.88 88 GLN A C 1
ATOM 719 O O . GLN A 1 88 ? 0.900 -2.164 4.377 1.00 95.88 88 GLN A O 1
ATOM 724 N N . ILE A 1 89 ? -0.547 -2.559 2.700 1.00 96.50 89 ILE A N 1
ATOM 725 C CA . ILE A 1 89 ? -1.735 -2.673 3.561 1.00 96.50 89 ILE A CA 1
ATOM 726 C C . ILE A 1 89 ? -1.546 -3.810 4.565 1.00 96.50 89 ILE A C 1
ATOM 728 O O . ILE A 1 89 ? -1.773 -3.625 5.757 1.0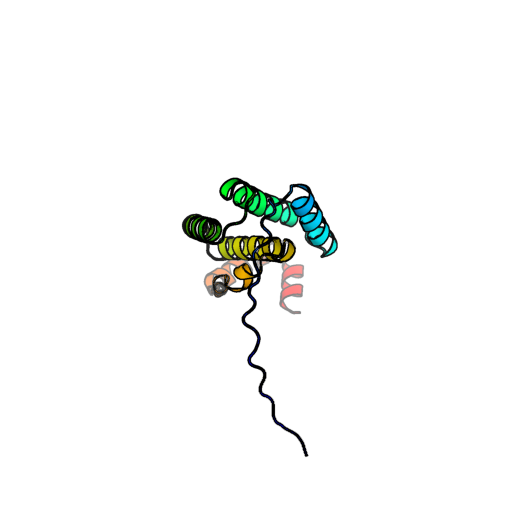0 96.50 89 ILE A O 1
ATOM 732 N N . ARG A 1 90 ? -1.061 -4.970 4.108 1.00 95.88 90 ARG A N 1
ATOM 733 C CA . ARG A 1 90 ? -0.792 -6.110 4.985 1.00 95.88 90 ARG A CA 1
ATOM 734 C C . ARG A 1 90 ? 0.233 -5.777 6.065 1.00 95.88 90 ARG A C 1
ATOM 736 O O . ARG A 1 90 ? -0.025 -6.038 7.234 1.00 95.88 90 ARG A O 1
ATOM 743 N N . LYS A 1 91 ? 1.379 -5.205 5.687 1.00 95.06 91 LYS A N 1
ATOM 744 C CA . LYS A 1 91 ? 2.433 -4.806 6.633 1.00 95.06 91 LYS A CA 1
ATOM 745 C C . LYS A 1 91 ? 1.913 -3.811 7.669 1.00 95.06 91 LYS A C 1
ATOM 747 O O . LYS A 1 91 ? 2.220 -3.959 8.845 1.00 95.06 91 LYS A O 1
ATOM 752 N N . PHE A 1 92 ? 1.124 -2.834 7.231 1.00 96.31 92 PHE A N 1
ATOM 753 C CA . PHE A 1 92 ? 0.544 -1.828 8.112 1.00 96.31 92 PHE A CA 1
ATOM 754 C C . PHE A 1 92 ? -0.462 -2.430 9.097 1.00 96.31 92 PHE A C 1
ATOM 756 O O . PHE A 1 92 ? -0.352 -2.220 10.298 1.00 96.31 92 PHE A O 1
ATOM 763 N N . LEU A 1 93 ? -1.399 -3.251 8.623 1.00 95.00 93 LEU A N 1
ATOM 764 C CA . LEU A 1 93 ? -2.381 -3.877 9.509 1.00 95.00 93 LEU A CA 1
ATOM 765 C C . LEU A 1 93 ? -1.741 -4.881 10.478 1.00 95.00 93 LEU A C 1
ATOM 767 O O . LEU A 1 93 ? -2.171 -4.979 11.623 1.00 95.00 93 LEU A O 1
ATOM 771 N N . MET A 1 94 ? -0.691 -5.590 10.053 1.00 94.19 94 MET A N 1
ATOM 772 C CA . MET A 1 94 ? 0.108 -6.414 10.964 1.00 94.19 94 MET A CA 1
ATOM 773 C C . MET A 1 94 ? 0.788 -5.567 12.044 1.00 94.1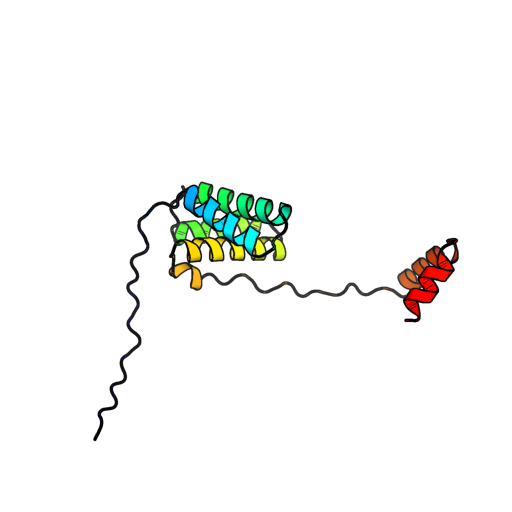9 94 MET A C 1
ATOM 775 O O . MET A 1 94 ? 0.776 -5.961 13.204 1.00 94.19 94 MET A O 1
ATOM 779 N N . TYR A 1 95 ? 1.338 -4.403 11.681 1.00 94.38 95 TYR A N 1
ATOM 780 C CA . TYR A 1 95 ? 1.900 -3.447 12.639 1.00 94.38 95 TYR A CA 1
ATOM 781 C C . TYR A 1 95 ? 0.845 -2.957 13.648 1.00 94.38 95 TYR A C 1
ATOM 783 O O . TYR A 1 95 ? 1.125 -2.902 14.840 1.00 94.38 95 TYR A O 1
ATOM 791 N N . CYS A 1 96 ? -0.394 -2.719 13.208 1.00 92.44 96 CYS A N 1
ATOM 792 C CA . CYS A 1 96 ? -1.520 -2.388 14.089 1.00 92.44 96 CYS A CA 1
ATOM 793 C C . CYS A 1 96 ? -2.063 -3.580 14.912 1.00 92.44 96 CYS A C 1
ATOM 795 O O . CYS A 1 96 ? -3.024 -3.408 15.659 1.00 92.44 96 CYS A O 1
ATOM 797 N N . GLY A 1 97 ? -1.496 -4.786 14.778 1.00 91.62 97 GLY A N 1
ATOM 798 C CA . GLY A 1 97 ? -1.875 -5.965 15.566 1.00 91.62 97 GLY A CA 1
ATOM 799 C C . GLY A 1 97 ? -2.996 -6.833 14.979 1.00 91.62 97 GLY A C 1
ATOM 800 O O . GLY A 1 97 ? -3.464 -7.757 15.643 1.00 91.62 97 GLY A O 1
ATOM 801 N N . TYR A 1 98 ? -3.431 -6.600 13.737 1.00 91.06 98 TYR A N 1
ATOM 802 C CA . TYR A 1 98 ? -4.464 -7.423 13.099 1.00 91.06 98 TYR A CA 1
ATOM 803 C C . TYR A 1 98 ? -3.882 -8.745 12.565 1.00 91.06 98 TYR A C 1
ATOM 805 O O . TYR A 1 98 ? -3.315 -8.808 11.472 1.00 91.06 98 TYR A O 1
ATOM 813 N N . GLN A 1 99 ? -4.061 -9.835 13.316 1.00 89.62 99 GLN A N 1
ATOM 814 C CA . GLN A 1 99 ? -3.489 -11.150 12.977 1.00 89.62 99 GLN A CA 1
ATOM 815 C C . GLN A 1 99 ? -4.156 -11.833 11.775 1.00 89.62 99 GLN A C 1
ATOM 817 O O . GLN A 1 99 ? -3.490 -12.509 10.988 1.00 89.62 99 GLN A O 1
ATOM 822 N N . TRP A 1 100 ? -5.457 -11.609 11.557 1.00 92.19 100 TRP A N 1
ATOM 823 C CA . TRP A 1 100 ? -6.202 -12.212 10.438 1.00 92.19 100 TRP A CA 1
ATOM 824 C C . TRP A 1 100 ? -5.632 -11.845 9.058 1.00 92.19 100 TRP A C 1
ATOM 826 O O . TRP A 1 100 ? -5.847 -12.550 8.070 1.00 92.19 100 TRP A O 1
ATOM 836 N N . VAL A 1 101 ? -4.855 -10.766 8.985 1.00 93.69 101 VAL A N 1
ATOM 837 C CA . VAL A 1 101 ? -4.203 -10.269 7.771 1.00 93.69 101 VAL A CA 1
ATOM 838 C C . VAL A 1 101 ? -3.145 -11.250 7.256 1.00 93.69 101 VAL A C 1
ATOM 840 O O . VAL A 1 101 ? -2.859 -11.274 6.057 1.00 93.69 101 VAL A O 1
ATOM 843 N N . GLN A 1 102 ? -2.593 -12.114 8.114 1.00 90.56 102 GLN A N 1
ATOM 844 C CA . GLN A 1 102 ? -1.637 -13.146 7.700 1.00 90.56 102 GLN A CA 1
ATOM 845 C C . GLN A 1 102 ? -2.221 -14.095 6.638 1.00 90.56 102 GLN A C 1
ATOM 847 O O . GLN A 1 102 ? -1.487 -14.568 5.762 1.00 90.56 102 GLN A O 1
ATOM 852 N N . GLY A 1 103 ? -3.543 -14.304 6.662 1.00 91.88 103 GLY A N 1
ATOM 853 C CA . GLY A 1 103 ? -4.271 -15.090 5.665 1.00 91.88 103 GLY A CA 1
ATOM 854 C C . GLY A 1 103 ? -4.379 -14.420 4.290 1.00 91.88 103 GLY A C 1
ATOM 855 O O . GLY A 1 103 ? -4.619 -15.105 3.296 1.00 91.88 103 GLY A O 1
ATOM 856 N N . ILE A 1 104 ? -4.161 -13.103 4.191 1.00 91.94 104 ILE A N 1
ATOM 857 C CA . ILE A 1 104 ? -4.192 -12.373 2.919 1.00 91.94 104 ILE A CA 1
ATOM 858 C C . ILE A 1 104 ? -2.860 -12.580 2.202 1.00 91.94 104 ILE A C 1
ATOM 860 O O . ILE A 1 104 ? -1.852 -11.921 2.484 1.00 91.94 104 ILE A O 1
ATOM 864 N N . LYS A 1 105 ? -2.845 -13.515 1.251 1.00 89.75 105 LYS A N 1
ATOM 865 C CA . LYS A 1 105 ? -1.675 -13.770 0.408 1.00 89.75 105 LYS A CA 1
ATOM 866 C C . LYS A 1 105 ? -1.653 -12.786 -0.769 1.00 89.75 105 LYS A C 1
ATOM 868 O O . LYS A 1 105 ? -2.634 -12.712 -1.510 1.00 89.75 105 LYS A O 1
ATOM 873 N N . PRO A 1 106 ? -0.561 -12.026 -0.963 1.00 87.88 106 PRO A N 1
ATOM 874 C CA . PRO A 1 106 ? -0.409 -11.209 -2.158 1.00 87.88 106 PRO A CA 1
ATOM 875 C C . PRO A 1 106 ? -0.359 -12.112 -3.405 1.00 87.88 106 PRO A C 1
ATOM 877 O O . PRO A 1 106 ? 0.135 -13.240 -3.315 1.00 87.88 106 PRO A O 1
ATOM 880 N N . PRO A 1 107 ? -0.844 -11.637 -4.567 1.00 88.19 107 PRO A N 1
ATOM 881 C CA . PRO A 1 107 ? -0.826 -12.414 -5.810 1.00 88.19 107 PRO A CA 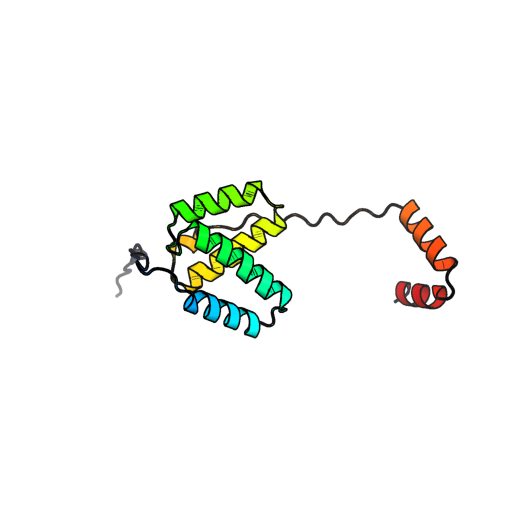1
ATOM 882 C C . PRO A 1 107 ? 0.605 -12.772 -6.206 1.00 88.19 107 PRO A C 1
ATOM 884 O O . PRO A 1 107 ? 1.523 -12.044 -5.832 1.00 88.19 107 PRO A O 1
ATOM 887 N N . GLN A 1 108 ? 0.801 -13.847 -6.970 1.00 86.69 108 GLN A N 1
ATOM 888 C CA . GLN A 1 108 ? 2.130 -14.230 -7.452 1.00 86.69 108 GLN A CA 1
ATOM 889 C C . GLN A 1 108 ? 2.820 -13.083 -8.198 1.00 86.69 108 GLN A C 1
ATOM 891 O O . GLN A 1 108 ? 2.180 -12.190 -8.762 1.00 86.69 108 GLN A O 1
ATOM 896 N N . GLU A 1 109 ? 4.145 -13.081 -8.117 1.00 84.31 109 GLU A N 1
ATOM 897 C CA . GLU A 1 109 ? 4.960 -12.117 -8.838 1.00 84.31 109 GLU A CA 1
ATOM 898 C C . GLU A 1 109 ? 4.782 -12.340 -10.342 1.00 84.31 109 GLU A C 1
ATOM 900 O O . GLU A 1 109 ? 4.813 -13.492 -10.775 1.00 84.31 109 GLU A O 1
ATOM 905 N N . PRO A 1 110 ? 4.524 -11.284 -11.136 1.00 83.25 110 PRO A N 1
ATOM 906 C CA . PRO A 1 110 ? 4.484 -11.441 -12.580 1.00 83.25 110 PRO A CA 1
ATOM 907 C C . PRO A 1 110 ? 5.830 -11.962 -13.076 1.00 83.25 110 PRO A C 1
ATOM 909 O O . PRO A 1 110 ? 6.876 -11.441 -12.689 1.00 83.25 110 PRO A O 1
ATOM 912 N N . GLU A 1 111 ? 5.790 -12.956 -13.958 1.00 81.69 111 GLU A N 1
ATOM 913 C CA . GLU A 1 111 ? 6.988 -13.429 -14.638 1.00 81.69 111 GLU A CA 1
ATOM 914 C C . GLU A 1 111 ? 7.603 -12.281 -15.440 1.00 81.69 111 GLU A C 1
ATOM 916 O O . GLU A 1 111 ? 6.940 -11.622 -16.249 1.00 81.69 111 GLU A O 1
ATOM 921 N N . ILE A 1 112 ? 8.884 -12.018 -15.189 1.00 81.00 112 ILE A N 1
ATOM 922 C CA . ILE A 1 112 ? 9.646 -11.052 -15.969 1.00 81.00 112 ILE A CA 1
ATOM 923 C C . ILE A 1 112 ? 9.995 -11.737 -17.284 1.00 81.00 112 ILE A C 1
ATOM 925 O O . ILE A 1 112 ? 10.993 -12.444 -17.397 1.00 81.00 112 ILE A O 1
ATOM 929 N N . ILE A 1 113 ? 9.157 -11.519 -18.291 1.00 79.81 113 ILE A N 1
ATOM 930 C CA . ILE A 1 113 ? 9.479 -11.922 -19.653 1.00 79.81 113 ILE A CA 1
ATOM 931 C C . ILE A 1 113 ? 10.495 -10.909 -20.179 1.00 79.81 113 ILE A C 1
ATOM 933 O O . ILE A 1 113 ? 10.155 -9.760 -20.477 1.00 79.81 113 ILE A O 1
ATOM 937 N N . ILE A 1 114 ? 11.759 -11.325 -20.259 1.00 82.69 114 ILE A N 1
ATOM 938 C CA . ILE A 1 114 ? 12.806 -10.528 -20.897 1.00 82.69 114 ILE A CA 1
ATOM 939 C C . ILE A 1 114 ? 12.387 -10.327 -22.352 1.00 82.69 114 ILE A C 1
ATOM 941 O O . ILE A 1 114 ? 12.153 -11.290 -23.085 1.00 82.69 114 ILE A O 1
ATOM 945 N N . LYS A 1 115 ? 12.257 -9.066 -22.771 1.00 81.69 115 LYS A N 1
ATOM 946 C CA . LYS A 1 115 ? 11.893 -8.747 -24.149 1.00 81.69 115 LYS A CA 1
ATOM 947 C C . LYS A 1 115 ? 12.969 -9.307 -25.075 1.00 81.69 115 LYS A C 1
ATOM 949 O O . LYS A 1 115 ? 14.117 -8.874 -25.011 1.00 81.69 115 LYS A O 1
ATOM 954 N N . HIS A 1 116 ? 12.584 -10.236 -25.945 1.00 84.62 116 HIS A N 1
ATOM 955 C CA . HIS A 1 116 ? 13.478 -10.733 -26.981 1.00 84.62 116 HIS A CA 1
ATOM 956 C C . HIS A 1 116 ? 13.918 -9.566 -27.873 1.00 84.62 116 HIS A C 1
ATOM 958 O O . HIS A 1 116 ? 13.087 -8.834 -28.421 1.00 84.62 116 HIS A O 1
ATOM 964 N N . ILE A 1 117 ? 15.228 -9.382 -28.005 1.00 85.94 117 ILE A N 1
ATOM 965 C CA . ILE A 1 117 ? 15.812 -8.347 -28.852 1.00 85.94 117 ILE A CA 1
ATOM 966 C C . ILE A 1 117 ? 16.015 -8.964 -30.237 1.00 85.94 117 ILE A C 1
ATOM 968 O O . ILE A 1 117 ? 16.738 -9.946 -30.377 1.00 85.94 117 ILE A O 1
ATOM 972 N N . SER A 1 118 ? 15.348 -8.429 -31.263 1.00 89.69 118 SER A N 1
ATOM 973 C CA . SER A 1 118 ? 15.513 -8.940 -32.628 1.00 89.69 118 SER A CA 1
ATOM 974 C C . SER A 1 118 ? 16.908 -8.610 -33.181 1.00 89.69 118 SER A C 1
ATOM 976 O O . SER A 1 118 ? 17.461 -7.559 -32.842 1.00 89.69 118 SER A O 1
ATOM 978 N N . PRO A 1 119 ? 17.464 -9.444 -34.082 1.00 89.19 119 PRO A N 1
ATOM 979 C CA . PRO A 1 119 ? 18.726 -9.141 -34.762 1.00 89.19 119 PRO A CA 1
ATOM 980 C C . PRO A 1 119 ? 18.726 -7.768 -35.453 1.00 89.19 119 PRO A C 1
ATOM 982 O O . PRO A 1 119 ? 19.717 -7.047 -35.412 1.00 89.19 119 PRO A O 1
ATOM 985 N N . GLU A 1 120 ? 17.588 -7.359 -36.014 1.00 89.75 120 GLU A N 1
ATOM 986 C CA . GLU A 1 120 ? 17.400 -6.040 -36.631 1.00 89.75 120 GLU A CA 1
ATOM 987 C C . GLU A 1 120 ? 17.522 -4.894 -35.619 1.00 89.75 120 GLU A C 1
ATOM 989 O O . GLU A 1 120 ? 18.147 -3.872 -35.902 1.00 89.75 120 GLU A O 1
ATOM 994 N N . ALA A 1 121 ? 16.956 -5.055 -34.415 1.00 85.06 121 ALA A N 1
ATOM 995 C CA . ALA A 1 121 ? 17.078 -4.064 -33.350 1.00 85.06 121 ALA A CA 1
ATOM 996 C C . ALA A 1 121 ? 18.532 -3.937 -32.872 1.00 85.06 121 ALA A C 1
ATOM 998 O O . ALA A 1 121 ? 18.989 -2.822 -32.607 1.00 85.06 121 ALA A O 1
ATOM 999 N N . ILE A 1 122 ? 19.272 -5.052 -32.826 1.00 86.00 122 ILE A N 1
ATOM 1000 C CA . ILE A 1 122 ? 20.713 -5.057 -32.541 1.00 86.00 122 ILE A CA 1
ATOM 1001 C C . ILE A 1 122 ? 21.457 -4.273 -33.627 1.00 86.00 122 ILE A C 1
ATOM 1003 O O . ILE A 1 122 ? 22.175 -3.328 -33.309 1.00 86.00 122 ILE A O 1
ATOM 1007 N N . GLN A 1 123 ? 21.236 -4.595 -34.904 1.00 87.56 123 GLN A N 1
ATOM 1008 C CA . GLN A 1 123 ? 21.892 -3.912 -36.025 1.00 87.56 123 GLN A CA 1
ATOM 1009 C C . GLN A 1 123 ? 21.589 -2.412 -36.056 1.00 87.56 123 GLN A C 1
ATOM 1011 O O . GLN A 1 123 ? 22.500 -1.602 -36.213 1.00 87.56 123 GLN A O 1
ATOM 1016 N N . LYS A 1 124 ? 20.330 -2.024 -35.840 1.00 85.88 124 LYS A N 1
ATOM 1017 C CA . LYS A 1 124 ? 19.924 -0.616 -35.782 1.00 85.88 124 LYS A CA 1
ATOM 1018 C C . LYS A 1 124 ? 20.600 0.123 -34.627 1.00 85.88 124 LYS A C 1
ATOM 1020 O O . LYS A 1 124 ? 21.027 1.262 -34.792 1.00 85.88 124 LYS A O 1
ATOM 1025 N N . THR A 1 125 ? 20.729 -0.529 -33.474 1.00 84.81 125 THR A N 1
ATOM 1026 C CA . THR A 1 125 ? 21.417 0.045 -32.311 1.00 84.81 125 THR A CA 1
ATOM 1027 C C . THR A 1 125 ? 22.909 0.215 -32.596 1.00 84.81 125 THR A C 1
ATOM 1029 O O . THR A 1 125 ? 23.449 1.290 -32.351 1.00 84.81 125 THR A O 1
ATOM 1032 N N . LEU A 1 126 ? 23.557 -0.789 -33.197 1.00 83.69 126 LEU A N 1
ATOM 1033 C CA . LEU A 1 126 ? 24.961 -0.715 -33.610 1.00 83.69 126 LEU A CA 1
ATOM 1034 C C . LEU A 1 126 ? 25.206 0.396 -34.639 1.00 83.69 126 LEU A C 1
ATOM 1036 O O . LEU A 1 126 ? 26.190 1.118 -34.519 1.00 83.69 126 LEU A O 1
ATOM 1040 N N . GLN A 1 127 ? 24.299 0.591 -35.600 1.00 81.75 127 GLN A N 1
ATOM 1041 C CA . GLN A 1 127 ? 24.386 1.698 -36.556 1.00 81.75 127 GLN A CA 1
ATOM 1042 C C . GLN A 1 127 ? 24.317 3.060 -35.855 1.00 81.75 127 GLN A C 1
ATOM 1044 O O . GLN A 1 127 ? 25.175 3.907 -36.094 1.00 81.75 127 GLN A O 1
ATOM 1049 N N . ILE A 1 128 ? 23.355 3.260 -34.947 1.00 79.44 128 ILE A N 1
ATOM 1050 C CA . ILE A 1 128 ? 23.218 4.515 -34.185 1.00 79.44 128 ILE A CA 1
ATOM 1051 C C . ILE A 1 128 ? 24.476 4.789 -33.353 1.00 79.44 128 ILE A C 1
ATOM 1053 O O . ILE A 1 128 ? 24.985 5.908 -33.363 1.00 79.44 128 ILE A O 1
ATOM 1057 N N . VAL A 1 129 ? 25.002 3.766 -32.676 1.00 78.19 129 VAL A N 1
ATOM 1058 C CA . VAL A 1 129 ? 26.223 3.887 -31.869 1.00 78.19 129 VAL A CA 1
ATOM 1059 C C . VAL A 1 129 ? 27.443 4.155 -32.750 1.00 78.19 129 VAL A C 1
ATOM 1061 O O . VAL A 1 129 ? 28.282 4.960 -32.373 1.00 78.19 129 VAL A O 1
ATOM 1064 N N . SER A 1 130 ? 27.542 3.549 -33.937 1.00 74.00 130 SER A N 1
ATOM 1065 C CA . SER A 1 130 ? 28.675 3.755 -34.855 1.00 74.00 130 SER A CA 1
ATOM 1066 C C . SER A 1 130 ? 28.756 5.174 -35.431 1.00 74.00 130 SER A C 1
ATOM 1068 O O . SER A 1 130 ? 29.843 5.636 -35.771 1.00 74.00 130 SER A O 1
ATOM 1070 N N . LEU A 1 131 ? 27.621 5.876 -35.511 1.00 71.31 131 LEU A N 1
ATOM 1071 C CA . LEU A 1 131 ? 27.523 7.238 -36.041 1.00 71.31 131 LEU A CA 1
ATOM 1072 C C . LEU A 1 131 ? 27.808 8.321 -34.989 1.00 71.31 131 LEU A C 1
ATOM 1074 O O . LEU A 1 131 ? 27.975 9.487 -35.353 1.00 71.31 131 LEU A O 1
ATOM 1078 N N . SER A 1 132 ? 27.860 7.976 -33.699 1.00 73.12 132 SER A N 1
ATOM 1079 C CA . SER A 1 132 ? 28.134 8.944 -32.636 1.00 73.12 132 SER A CA 1
ATOM 1080 C C . SER A 1 132 ? 29.636 9.081 -32.359 1.00 73.12 132 SER A C 1
ATOM 1082 O O . SER A 1 132 ? 30.419 8.137 -32.489 1.00 73.12 132 SER A O 1
ATOM 1084 N N . LYS A 1 133 ? 30.070 10.280 -31.945 1.00 67.75 133 LYS A N 1
ATOM 1085 C CA . LYS A 1 133 ? 31.471 10.532 -31.555 1.00 67.75 133 LYS A CA 1
ATOM 1086 C C . LYS A 1 133 ? 31.875 9.743 -30.304 1.00 67.75 133 LYS A C 1
ATOM 1088 O O . LYS A 1 133 ? 33.063 9.522 -30.084 1.00 67.75 133 LYS A O 1
ATOM 1093 N N . GLU A 1 134 ? 30.910 9.302 -29.497 1.00 67.44 134 GLU A N 1
ATOM 1094 C CA . GLU A 1 134 ? 31.139 8.472 -28.312 1.00 67.44 134 GLU A CA 1
ATOM 1095 C C . GLU A 1 134 ? 31.225 6.964 -28.611 1.00 67.44 134 GLU A C 1
ATOM 1097 O O . GLU A 1 134 ? 31.380 6.180 -27.673 1.00 67.44 134 GLU A O 1
ATOM 1102 N N . SER A 1 135 ? 31.161 6.541 -29.881 1.00 64.62 135 SER A N 1
ATOM 1103 C CA . SER A 1 135 ? 31.202 5.129 -30.304 1.00 64.62 135 SER A CA 1
ATOM 1104 C C . SER A 1 135 ? 32.340 4.322 -29.663 1.00 64.62 135 SER A C 1
ATOM 1106 O O . SER A 1 135 ? 32.139 3.187 -29.234 1.00 64.62 135 SER A O 1
ATOM 1108 N N . VAL A 1 136 ? 33.517 4.932 -29.493 1.00 63.34 136 VAL A N 1
ATOM 1109 C CA . VAL A 1 136 ? 34.690 4.315 -28.847 1.00 63.34 136 VAL A CA 1
ATOM 1110 C C . VAL A 1 136 ? 34.424 3.965 -27.375 1.00 63.34 136 VAL A C 1
ATOM 1112 O O . VAL A 1 136 ? 34.863 2.917 -26.908 1.00 63.34 136 VAL A O 1
ATOM 1115 N N . ARG A 1 137 ? 33.668 4.798 -26.643 1.00 63.38 137 ARG A N 1
ATOM 1116 C CA . ARG A 1 137 ? 33.325 4.552 -25.228 1.00 63.38 137 ARG A CA 1
ATOM 1117 C C . ARG A 1 137 ? 32.319 3.416 -25.081 1.00 63.38 137 ARG A C 1
ATOM 1119 O O . ARG A 1 137 ? 32.455 2.602 -24.175 1.00 63.38 137 ARG A O 1
ATOM 1126 N N . TYR A 1 138 ? 31.339 3.342 -25.979 1.00 65.88 138 TYR A N 1
ATOM 1127 C CA . TYR A 1 138 ? 30.356 2.258 -25.977 1.00 65.88 138 TYR A CA 1
ATOM 1128 C C . TYR A 1 138 ? 30.980 0.920 -26.384 1.00 65.88 138 TYR A C 1
ATOM 1130 O O . TYR A 1 138 ? 30.726 -0.084 -25.727 1.00 65.88 138 TYR A O 1
ATOM 1138 N N . ASN A 1 139 ? 31.865 0.908 -27.385 1.00 61.69 139 ASN A N 1
ATOM 1139 C CA . ASN A 1 139 ? 32.594 -0.301 -27.778 1.00 61.69 139 ASN A CA 1
ATOM 1140 C C . ASN A 1 139 ? 33.499 -0.822 -26.649 1.00 61.69 139 ASN A C 1
ATOM 1142 O O . ASN A 1 139 ? 33.566 -2.029 -26.436 1.00 61.69 139 ASN A O 1
ATOM 1146 N N . ALA A 1 140 ? 34.143 0.072 -25.890 1.00 59.44 140 ALA A N 1
ATOM 1147 C CA . ALA A 1 140 ? 34.950 -0.310 -24.731 1.00 59.44 140 ALA A CA 1
ATOM 1148 C C . ALA A 1 140 ? 34.116 -0.918 -23.586 1.00 59.44 140 ALA A C 1
ATOM 1150 O O . ALA A 1 140 ? 34.591 -1.820 -22.908 1.00 59.44 140 ALA A O 1
ATOM 1151 N N . LEU A 1 141 ? 32.875 -0.457 -23.388 1.00 58.09 141 LEU A N 1
ATOM 1152 C CA . LEU A 1 141 ? 31.957 -0.987 -22.369 1.00 58.09 141 LEU A CA 1
ATOM 1153 C C . LEU A 1 141 ? 31.309 -2.325 -22.758 1.00 58.09 141 LEU A C 1
ATOM 1155 O O . LEU A 1 141 ? 30.911 -3.069 -21.874 1.00 58.09 141 LEU A O 1
ATOM 1159 N N . ILE A 1 142 ? 31.179 -2.622 -24.055 1.00 61.22 142 ILE A N 1
ATOM 1160 C CA . ILE A 1 142 ? 30.614 -3.891 -24.556 1.00 61.22 142 ILE A CA 1
ATOM 1161 C C . ILE A 1 142 ? 31.645 -5.037 -24.500 1.00 61.22 142 ILE A C 1
ATOM 1163 O O . ILE A 1 142 ? 31.261 -6.202 -24.472 1.00 61.22 142 ILE A O 1
ATOM 1167 N N . LEU A 1 143 ? 32.943 -4.716 -24.509 1.00 54.44 143 LEU A N 1
ATOM 1168 C CA . LEU A 1 143 ? 34.054 -5.681 -24.521 1.00 54.44 143 LEU A CA 1
ATOM 1169 C C . LEU A 1 143 ? 34.628 -6.003 -23.123 1.00 54.44 143 LEU A C 1
ATOM 1171 O O . LEU A 1 143 ? 35.622 -6.725 -23.042 1.00 54.44 143 LEU A O 1
ATOM 1175 N N . LEU A 1 144 ? 34.029 -5.466 -22.054 1.00 44.22 144 LEU A N 1
ATOM 1176 C CA . LEU A 1 144 ? 34.316 -5.788 -20.647 1.00 44.22 144 LEU A CA 1
ATOM 1177 C C . LEU A 1 144 ? 33.266 -6.761 -20.102 1.00 44.22 144 LEU A C 1
ATOM 1179 O O . LEU A 1 144 ? 33.670 -7.675 -19.351 1.00 44.22 144 LEU A O 1
#

pLDDT: mean 83.2, std 17.11, range [39.25, 97.81]

Radius of gyration: 24.48 Å; chains: 1; bounding box: 50×53×70 Å

Secondary structure (DSSP, 8-state):
-------PPP--------SPPPHHHHHHHHHHHHHTT--HHHHHHHHHHHHHHHHHTTT---HHHHHHHHHHHHTTS-HHHHHHHHHHHHHHHHHTT-GGGGG-PPPPPPP--PPPPPHHHHHHHHHHHHTSTTHHHHHHHH--